Protein AF-A0A164AYX7-F1 (afdb_monomer)

Sequence (80 aa):
MFVISLRNCGATSFMAKNKGVRIVVTIECTECRSVPASEKRSPGVSRYTTEKNRRNTTERLELMKFCPQLNKMTLHKEIK

Nearest PDB structures (foldseek):
  5mmm-assembly1_2  TM=8.628E-01  e=2.657E-04  Spinacia oleracea
  7jil-assembly1_c  TM=9.254E-01  e=6.922E-04  Flavobacterium johnsoniae
  7pkt-assembly1_z  TM=8.471E-01  e=1.225E-02  Chlamydomonas reinhardtii
  6wdk-assembly1_C  TM=8.303E-01  e=3.597E-02  Escherichia coli
  7jsz-assembly1_C  TM=8.533E-01  e=5.469E-02  Escherichia coli K-12

pLDDT: mean 76.34, std 17.44, range [35.38, 93.0]

Solvent-accessible surface area (backbone atoms only — not comparable to full-atom values): 5252 Å² total; per-residue (Å²): 135,80,84,87,72,87,78,80,73,75,85,78,77,79,72,89,65,90,49,91,56,48,44,82,41,42,30,32,40,56,62,53,66,75,54,59,72,87,77,32,81,47,91,70,64,51,72,45,83,44,75,44,44,58,86,83,55,78,68,84,54,73,46,82,42,75,30,83,42,70,77,40,76,40,60,21,40,56,56,132

Secondary structure (DSSP, 8-state):
-------------------SSEEEEEEEESHHHHS-TTTSSSSS--EEEEEEETTT--SPPEEEEEETTTTEEEEEEEE-

Radius of gyration: 16.04 Å; Cα contacts (8 Å, |Δi|>4): 111; chains: 1; bounding box: 30×31×50 Å

Mean predicted aligned error: 11.12 Å

Foldseek 3Di:
DDDDDPPCPDDPCPDDDPPVFKDWWKWWFPVLVVDDPVQWPDPDTDIDIDIDGCVPDVDWDWDFDQTNRNRDTGIITTDD

Structure (mmCIF, N/CA/C/O backbone):
data_AF-A0A164AYX7-F1
#
_entry.id   AF-A0A164AYX7-F1
#
loop_
_atom_site.group_PDB
_atom_site.id
_atom_site.type_symbol
_atom_site.label_atom_id
_atom_site.label_alt_id
_atom_site.label_comp_id
_atom_site.label_asym_id
_atom_site.label_entity_id
_atom_site.label_seq_id
_atom_site.pdbx_PDB_ins_code
_atom_site.Cartn_x
_atom_site.Cartn_y
_atom_site.Cartn_z
_atom_site.occupancy
_atom_site.B_iso_or_equiv
_atom_site.auth_seq_id
_atom_site.auth_comp_id
_atom_site.auth_asym_id
_atom_site.auth_atom_id
_atom_site.pdbx_PDB_model_num
ATOM 1 N N . MET A 1 1 ? -6.377 -23.445 -30.868 1.00 38.66 1 MET A N 1
ATOM 2 C CA . MET A 1 1 ? -6.807 -22.035 -30.781 1.00 38.66 1 MET A CA 1
ATOM 3 C C . MET A 1 1 ? -7.314 -21.808 -29.362 1.00 38.66 1 MET A C 1
ATOM 5 O O . MET A 1 1 ? -8.298 -22.416 -28.980 1.00 38.66 1 MET A O 1
ATOM 9 N N . PHE A 1 2 ? -6.511 -21.078 -28.583 1.00 35.38 2 PHE A N 1
ATOM 10 C CA . PHE A 1 2 ? -6.738 -20.490 -27.254 1.00 35.38 2 PHE A CA 1
ATOM 11 C C . PHE A 1 2 ? -7.455 -21.316 -26.175 1.00 35.38 2 PHE A C 1
ATOM 13 O O . PHE A 1 2 ? -8.669 -21.292 -26.008 1.00 35.38 2 PHE A O 1
ATOM 20 N N . VAL A 1 3 ? -6.614 -21.979 -25.378 1.00 40.53 3 VAL A N 1
ATOM 21 C CA . VAL A 1 3 ? -6.925 -22.527 -24.060 1.00 40.53 3 VAL A CA 1
ATOM 22 C C . VAL A 1 3 ? -7.640 -21.504 -23.177 1.00 40.53 3 VAL A C 1
ATOM 24 O O . VAL A 1 3 ? -7.158 -20.404 -22.909 1.00 40.53 3 VAL A O 1
ATOM 27 N N . ILE A 1 4 ? -8.804 -21.926 -22.707 1.00 49.31 4 ILE A N 1
ATOM 28 C CA . ILE A 1 4 ? -9.586 -21.311 -21.648 1.00 49.31 4 ILE A CA 1
ATOM 29 C C . ILE A 1 4 ? -8.718 -21.308 -20.384 1.00 49.31 4 ILE A C 1
ATOM 31 O O . ILE A 1 4 ? -8.366 -22.361 -19.859 1.00 49.31 4 ILE A O 1
ATOM 35 N N . SER A 1 5 ? -8.368 -20.132 -19.872 1.00 37.28 5 SER A N 1
ATOM 36 C CA . SER A 1 5 ? -7.896 -20.003 -18.493 1.00 37.28 5 SER A CA 1
ATOM 37 C C . SER A 1 5 ? -8.433 -18.708 -17.900 1.00 37.28 5 SER A C 1
ATOM 39 O O . SER A 1 5 ? -7.710 -17.735 -17.693 1.00 37.28 5 SER A O 1
ATOM 41 N N . LEU A 1 6 ? -9.740 -18.697 -17.614 1.00 46.94 6 LEU A N 1
ATOM 42 C CA . LEU A 1 6 ? -10.254 -17.839 -16.553 1.00 46.94 6 LEU A CA 1
ATOM 43 C C . LEU A 1 6 ? -9.618 -18.321 -15.247 1.00 46.94 6 LEU A C 1
ATOM 45 O O . LEU A 1 6 ? -10.112 -19.235 -14.588 1.00 46.94 6 LEU A O 1
ATOM 49 N N . ARG A 1 7 ? -8.500 -17.700 -14.868 1.00 41.66 7 ARG A N 1
ATOM 50 C CA . ARG A 1 7 ? -7.987 -17.759 -13.501 1.00 41.66 7 ARG A CA 1
ATOM 51 C C . ARG A 1 7 ? -8.929 -16.960 -12.603 1.00 41.66 7 ARG A C 1
ATOM 53 O O . ARG A 1 7 ? -8.646 -15.825 -12.236 1.00 41.66 7 ARG A O 1
ATOM 60 N N . ASN A 1 8 ? -10.043 -17.584 -12.233 1.00 48.72 8 ASN A N 1
ATOM 61 C CA . ASN A 1 8 ? -10.741 -17.271 -10.995 1.00 48.72 8 ASN A CA 1
ATOM 62 C C . ASN A 1 8 ? -9.830 -17.706 -9.840 1.00 48.72 8 ASN A C 1
ATOM 64 O O . ASN A 1 8 ? -9.897 -18.841 -9.376 1.00 48.72 8 ASN A O 1
ATOM 68 N N . CYS A 1 9 ? -8.920 -16.827 -9.417 1.00 44.97 9 CYS A N 1
ATOM 69 C CA . CYS A 1 9 ? -8.212 -17.008 -8.156 1.00 44.97 9 CYS A CA 1
ATOM 70 C C . CYS A 1 9 ? -9.049 -16.333 -7.067 1.00 44.97 9 CYS A C 1
ATOM 72 O O . CYS A 1 9 ? -9.315 -15.134 -7.135 1.00 44.97 9 CYS A O 1
ATOM 74 N N . GLY A 1 10 ? -9.551 -17.156 -6.148 1.00 38.97 10 GLY A N 1
ATOM 75 C CA . GLY A 1 10 ? -10.682 -16.856 -5.287 1.00 38.97 10 GLY A CA 1
ATOM 76 C C . GLY A 1 10 ? -10.525 -15.607 -4.428 1.00 38.97 10 GLY A C 1
ATOM 77 O O . GLY A 1 10 ? -9.484 -15.355 -3.822 1.00 38.97 10 GLY A O 1
ATOM 78 N N . ALA A 1 11 ? -11.630 -14.873 -4.325 1.00 47.34 11 ALA A N 1
ATOM 79 C CA . ALA A 1 11 ? -11.880 -13.958 -3.231 1.00 47.34 11 ALA A CA 1
ATOM 80 C C . ALA A 1 11 ? -11.825 -14.755 -1.920 1.00 47.34 11 ALA A C 1
ATOM 82 O O . ALA A 1 11 ? -12.770 -15.456 -1.559 1.00 47.34 11 ALA A O 1
ATOM 83 N N . THR A 1 12 ? -10.701 -14.678 -1.211 1.00 49.34 12 THR A N 1
ATOM 84 C CA . THR A 1 12 ? -10.605 -15.150 0.167 1.00 49.34 12 THR A CA 1
ATOM 85 C C . THR A 1 12 ? -11.407 -14.188 1.035 1.00 49.34 12 THR A C 1
ATOM 87 O O . THR A 1 12 ? -10.919 -13.174 1.529 1.00 49.34 12 THR A O 1
ATOM 90 N N . SER A 1 13 ? -12.692 -14.494 1.191 1.00 46.53 13 SER A N 1
ATOM 91 C CA . SER A 1 13 ? -13.569 -13.899 2.191 1.00 46.53 13 SER A CA 1
ATOM 92 C C . SER A 1 13 ? -13.001 -14.196 3.582 1.00 46.53 13 SER A C 1
ATOM 94 O O . SER A 1 13 ? -13.311 -15.217 4.198 1.00 46.53 13 SER A O 1
ATOM 96 N N . PHE A 1 14 ? -12.123 -13.320 4.073 1.00 49.78 14 PHE A N 1
ATOM 97 C CA . PHE A 1 14 ? -11.617 -13.381 5.438 1.00 49.78 14 PHE A CA 1
ATOM 98 C C . PHE A 1 14 ? -12.736 -12.907 6.370 1.00 49.78 14 PHE A C 1
ATOM 100 O O . PHE A 1 14 ? -12.990 -11.715 6.533 1.00 49.78 14 PHE A O 1
ATOM 107 N N . MET A 1 15 ? 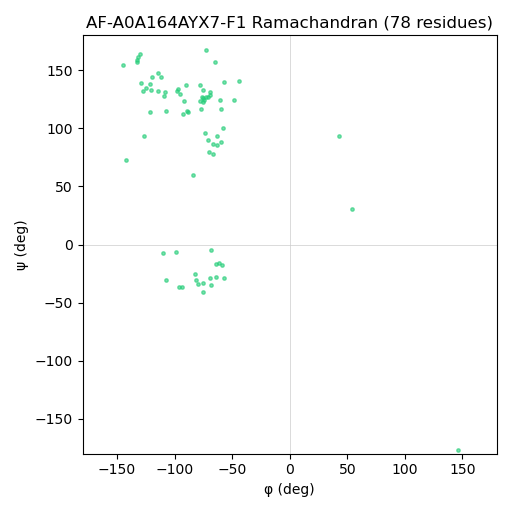-13.459 -13.891 6.896 1.00 58.56 15 MET A N 1
ATOM 108 C CA . MET A 1 15 ? -14.682 -13.769 7.679 1.00 58.56 15 MET A CA 1
ATOM 109 C C . MET A 1 15 ? -14.660 -12.667 8.749 1.00 58.56 15 MET A C 1
ATOM 111 O O . MET A 1 15 ? -13.693 -12.476 9.494 1.00 58.56 15 MET A O 1
ATOM 115 N N . ALA A 1 16 ? -15.816 -12.012 8.854 1.00 56.25 16 ALA A N 1
ATOM 116 C CA . ALA A 1 16 ? -16.188 -11.003 9.830 1.00 56.25 16 ALA A CA 1
ATOM 117 C C . ALA A 1 16 ? -16.208 -11.564 11.265 1.00 56.25 16 ALA A C 1
ATOM 119 O O . ALA A 1 16 ? -17.243 -11.953 11.796 1.00 56.25 16 ALA A O 1
ATOM 120 N N . LYS A 1 17 ? -15.053 -11.569 11.933 1.00 60.16 17 LYS A N 1
ATOM 121 C CA . LYS A 1 17 ? -15.025 -11.418 13.395 1.00 60.16 17 LYS A CA 1
ATOM 122 C C . LYS A 1 17 ? -15.223 -9.933 13.688 1.00 60.16 17 LYS A C 1
ATOM 124 O O . LYS A 1 17 ? -14.635 -9.107 12.994 1.00 60.16 17 LYS A O 1
ATOM 129 N N . ASN A 1 18 ? -16.045 -9.589 14.677 1.00 61.03 18 ASN A N 1
ATOM 130 C CA . ASN A 1 18 ? -16.329 -8.206 15.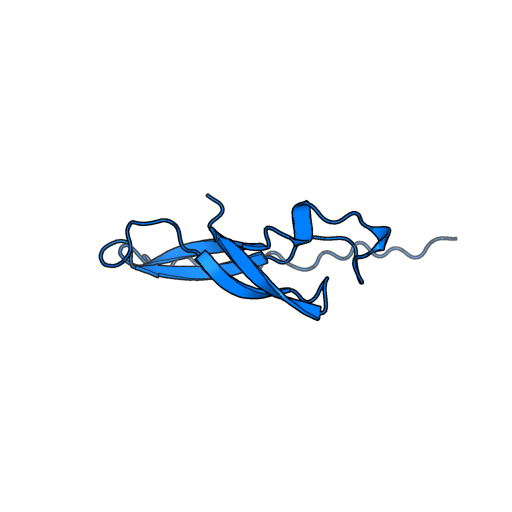064 1.00 61.03 18 ASN A CA 1
ATOM 131 C C . ASN A 1 18 ? -15.060 -7.541 15.641 1.00 61.03 18 ASN A C 1
ATOM 133 O O . ASN A 1 18 ? -14.859 -7.460 16.851 1.00 61.03 18 ASN A O 1
ATOM 137 N N . LYS A 1 19 ? -14.138 -7.128 14.766 1.00 60.97 19 LYS A N 1
ATOM 138 C CA . LYS A 1 19 ? -12.853 -6.511 15.107 1.00 60.97 19 LYS A CA 1
ATOM 139 C C . LYS A 1 19 ? -13.056 -5.008 15.326 1.00 60.97 19 LYS A C 1
ATOM 141 O O . LYS A 1 19 ? -12.458 -4.186 14.648 1.00 60.97 19 LYS A O 1
ATOM 146 N N . GLY A 1 20 ? -13.894 -4.621 16.289 1.00 68.44 20 GLY A N 1
ATOM 147 C CA . GLY A 1 20 ? -14.229 -3.206 16.533 1.00 68.44 20 GLY A CA 1
ATOM 148 C C . GLY A 1 20 ? -13.025 -2.297 16.854 1.00 68.44 20 GLY A C 1
ATOM 149 O O . GLY A 1 20 ? -13.120 -1.075 16.738 1.00 68.44 20 GLY A O 1
ATOM 150 N N . VAL A 1 21 ? -11.884 -2.884 17.241 1.00 80.38 21 VAL A N 1
ATOM 151 C CA . VAL A 1 21 ? -10.628 -2.178 17.565 1.00 80.38 21 VAL A CA 1
ATOM 152 C C . VAL A 1 21 ? -9.542 -2.357 16.490 1.00 80.38 21 VAL A C 1
ATOM 154 O O . VAL A 1 21 ? -8.728 -1.454 16.292 1.00 80.38 21 VAL A O 1
ATOM 157 N N . ARG A 1 22 ? -9.523 -3.494 15.779 1.00 84.25 22 ARG A N 1
ATOM 158 C CA . ARG A 1 22 ? -8.502 -3.825 14.770 1.00 84.25 22 ARG A CA 1
ATOM 159 C C . ARG A 1 22 ? -9.094 -3.723 13.370 1.00 84.25 22 ARG A C 1
ATOM 161 O O . ARG A 1 22 ? -9.965 -4.501 13.004 1.00 84.25 22 ARG A O 1
ATOM 168 N N . ILE A 1 23 ? -8.604 -2.778 12.582 1.00 87.38 23 ILE A N 1
ATOM 169 C CA . ILE A 1 23 ? -9.078 -2.536 11.221 1.00 87.38 23 ILE A CA 1
ATOM 170 C C . ILE A 1 23 ? -8.127 -3.224 10.250 1.00 87.38 23 ILE A C 1
ATOM 172 O O . ILE A 1 23 ? -6.910 -3.081 10.373 1.00 87.38 23 ILE A O 1
ATOM 176 N N . VAL A 1 24 ? -8.683 -3.963 9.289 1.00 88.44 24 VAL A N 1
ATOM 177 C CA . VAL A 1 24 ? -7.912 -4.485 8.158 1.00 88.44 24 VAL A CA 1
ATOM 178 C C . VAL A 1 24 ? -7.659 -3.331 7.200 1.00 88.44 24 VAL A C 1
ATOM 180 O O . VAL A 1 24 ? -8.592 -2.678 6.741 1.00 88.44 24 VAL A O 1
ATOM 183 N N . VAL A 1 25 ? -6.392 -3.078 6.921 1.00 90.69 25 VAL A N 1
ATOM 184 C CA . VAL A 1 25 ? -5.924 -2.009 6.055 1.00 90.69 25 VAL A CA 1
ATOM 185 C C . VAL A 1 25 ? -5.115 -2.615 4.928 1.00 90.69 25 VAL A C 1
ATOM 187 O O . VAL A 1 25 ? -4.289 -3.507 5.142 1.00 90.69 25 VAL A O 1
ATOM 190 N N . THR A 1 26 ? -5.338 -2.097 3.727 1.00 92.69 26 THR A N 1
ATOM 191 C CA . THR A 1 26 ? -4.542 -2.458 2.560 1.00 92.69 26 THR A CA 1
ATOM 192 C C . THR A 1 26 ? -3.438 -1.428 2.376 1.00 92.69 26 THR A C 1
ATOM 194 O O . THR A 1 26 ? -3.688 -0.225 2.368 1.00 92.69 26 THR A O 1
ATOM 197 N N . ILE A 1 27 ? -2.206 -1.898 2.236 1.00 93.00 27 ILE A N 1
ATOM 198 C CA . ILE A 1 27 ? -1.033 -1.066 1.988 1.00 93.00 27 ILE A CA 1
ATOM 199 C C . ILE A 1 27 ? -0.509 -1.402 0.592 1.00 93.00 27 ILE A C 1
ATOM 201 O O . ILE A 1 27 ? -0.370 -2.575 0.237 1.00 93.00 27 ILE A O 1
ATOM 205 N N . GLU A 1 28 ? -0.233 -0.377 -0.204 1.00 91.94 28 GLU A N 1
ATOM 206 C CA . GLU A 1 28 ? 0.198 -0.498 -1.594 1.00 91.94 28 GLU A CA 1
ATOM 207 C C . GLU A 1 28 ? 1.576 0.132 -1.795 1.00 91.94 28 GLU A C 1
ATOM 209 O O . GLU A 1 28 ? 1.915 1.145 -1.184 1.00 91.94 28 GLU A O 1
ATOM 214 N N . CYS A 1 29 ? 2.383 -0.474 -2.663 1.00 90.19 29 CYS A N 1
ATOM 215 C CA . CYS A 1 29 ? 3.678 0.075 -3.046 1.00 90.19 29 CYS A CA 1
ATOM 216 C C . CYS A 1 29 ? 3.525 1.350 -3.891 1.00 90.19 29 CYS A C 1
ATOM 218 O O . CYS A 1 29 ? 2.867 1.329 -4.931 1.00 90.19 29 CYS A O 1
ATOM 220 N N . THR A 1 30 ? 4.203 2.433 -3.509 1.00 88.38 30 THR A N 1
ATOM 221 C CA . THR A 1 30 ? 4.180 3.704 -4.257 1.00 88.38 30 THR A CA 1
ATOM 222 C C . THR A 1 30 ? 5.020 3.650 -5.533 1.00 88.38 30 THR A C 1
ATOM 224 O O . THR A 1 30 ? 4.594 4.120 -6.586 1.00 88.38 30 THR A O 1
ATOM 227 N N . GLU A 1 31 ? 6.192 3.022 -5.466 1.00 84.81 31 GLU A N 1
ATOM 228 C CA . GLU A 1 31 ? 7.133 2.907 -6.589 1.00 84.81 31 GLU A CA 1
ATOM 229 C C . GLU A 1 31 ? 6.587 2.009 -7.702 1.00 84.81 31 GLU A C 1
ATOM 231 O O . GLU A 1 31 ? 6.758 2.271 -8.890 1.00 84.81 31 GLU A O 1
ATOM 236 N N . CYS A 1 32 ? 5.849 0.964 -7.321 1.00 81.50 32 CYS A N 1
ATOM 237 C CA . CYS A 1 32 ? 5.221 0.056 -8.269 1.00 81.50 32 CYS A CA 1
ATOM 238 C C . CYS A 1 32 ? 4.069 0.767 -9.047 1.00 81.50 32 CYS A C 1
ATOM 240 O O . CYS A 1 32 ? 3.565 0.185 -10.001 1.00 81.50 32 CYS A O 1
ATOM 242 N N . ARG A 1 33 ? 3.693 2.028 -8.747 1.00 75.75 33 ARG A N 1
ATOM 243 C CA . ARG A 1 33 ? 2.762 2.846 -9.562 1.00 75.75 33 ARG A CA 1
ATOM 244 C C . ARG A 1 33 ? 3.463 3.804 -10.532 1.00 75.75 33 ARG A C 1
ATOM 246 O O . ARG A 1 33 ? 2.952 4.006 -11.628 1.00 75.75 33 ARG A O 1
ATOM 253 N N . SER A 1 34 ? 4.599 4.383 -10.146 1.00 76.38 34 SER A N 1
ATOM 254 C CA . SER A 1 34 ? 5.322 5.374 -10.959 1.00 76.38 34 SER A CA 1
ATOM 255 C C . SER A 1 34 ? 6.196 4.748 -12.045 1.00 76.38 34 SER A C 1
ATOM 257 O O . SER A 1 34 ? 6.379 5.342 -13.102 1.00 76.38 34 SER A O 1
ATOM 259 N N . VAL A 1 35 ? 6.722 3.548 -11.798 1.00 77.31 35 VAL A N 1
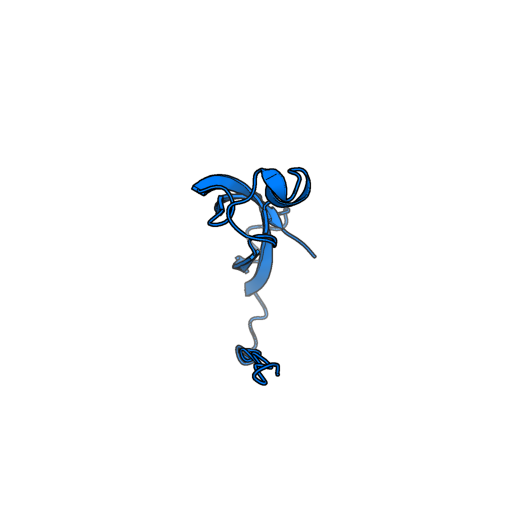ATOM 260 C CA . VAL A 1 35 ? 7.633 2.872 -12.728 1.00 77.31 35 VAL A CA 1
ATOM 261 C C . VAL A 1 35 ? 6.853 2.292 -13.925 1.00 77.31 35 VAL A C 1
ATOM 263 O O . VAL A 1 35 ? 5.825 1.630 -13.711 1.00 77.31 35 VAL A O 1
ATOM 266 N N . PRO A 1 36 ? 7.299 2.499 -15.181 1.00 70.81 36 PRO A N 1
ATOM 267 C CA . PRO A 1 36 ? 6.658 1.921 -16.361 1.00 70.81 36 PRO A CA 1
ATOM 268 C C . PRO A 1 36 ? 6.750 0.388 -16.369 1.00 70.81 36 PRO A C 1
ATOM 270 O O . PRO A 1 36 ? 7.613 -0.219 -15.738 1.00 70.81 36 PRO A O 1
ATOM 273 N N . ALA A 1 37 ? 5.837 -0.268 -17.090 1.00 65.62 37 ALA A N 1
ATOM 274 C CA . ALA A 1 37 ? 5.760 -1.733 -17.147 1.00 65.62 37 ALA A CA 1
ATOM 275 C C . ALA A 1 37 ? 7.021 -2.409 -17.725 1.00 65.62 37 ALA A C 1
ATOM 277 O O . ALA A 1 37 ? 7.202 -3.602 -17.516 1.00 65.62 37 ALA A O 1
ATOM 278 N N . SER A 1 38 ? 7.890 -1.660 -18.407 1.00 65.12 38 SER A N 1
ATOM 279 C CA . SER A 1 38 ? 9.154 -2.138 -18.980 1.00 65.12 38 SER A CA 1
ATOM 280 C C . SER A 1 38 ? 10.215 -2.495 -17.935 1.00 65.12 38 SER A C 1
ATOM 282 O O . SER A 1 38 ? 11.042 -3.361 -18.186 1.00 65.12 38 SER A O 1
ATOM 284 N N . GLU A 1 39 ? 10.196 -1.851 -16.767 1.00 71.19 39 GLU A N 1
ATOM 285 C CA . GLU A 1 39 ? 11.179 -2.079 -15.693 1.00 71.19 39 GLU A CA 1
ATOM 286 C C . GLU A 1 39 ? 10.660 -3.021 -14.600 1.00 71.19 39 GLU A C 1
ATOM 288 O O . GLU A 1 39 ? 11.391 -3.408 -13.686 1.00 71.19 39 GLU A O 1
ATOM 293 N N . LYS A 1 40 ? 9.385 -3.409 -14.675 1.00 78.44 40 LYS A N 1
ATOM 294 C CA . LYS A 1 40 ? 8.779 -4.335 -13.722 1.00 78.44 40 LYS A CA 1
ATOM 295 C C . LYS A 1 40 ? 8.956 -5.761 -14.211 1.00 78.44 40 LYS A C 1
ATOM 297 O O . LYS A 1 40 ? 8.690 -6.077 -15.365 1.00 78.44 40 LYS A O 1
ATOM 302 N N . ARG A 1 41 ? 9.305 -6.663 -13.293 1.00 79.38 41 ARG A N 1
ATOM 303 C CA . ARG A 1 41 ? 9.383 -8.100 -13.593 1.00 79.38 41 ARG A CA 1
ATOM 304 C C . ARG A 1 41 ? 8.023 -8.686 -13.974 1.00 79.38 41 ARG A C 1
ATOM 306 O O . ARG A 1 41 ? 7.951 -9.700 -14.664 1.00 79.38 41 ARG A O 1
ATOM 313 N N . SER A 1 42 ? 6.936 -8.102 -13.482 1.00 78.88 42 SER A N 1
ATOM 314 C CA . SER A 1 42 ? 5.581 -8.532 -13.807 1.00 78.88 42 SER A CA 1
ATOM 315 C C . SER A 1 42 ? 4.633 -7.327 -13.874 1.00 78.88 42 SER A C 1
ATOM 317 O O . SER A 1 42 ? 4.908 -6.275 -13.290 1.00 78.88 42 SER A O 1
ATOM 319 N N . PRO A 1 43 ? 3.532 -7.432 -14.632 1.00 79.75 43 PRO A N 1
ATOM 320 C CA . PRO A 1 43 ? 2.520 -6.390 -14.654 1.00 79.75 43 PRO A CA 1
ATOM 321 C C . PRO A 1 43 ? 1.708 -6.433 -13.354 1.00 79.75 43 PRO A C 1
ATOM 323 O O . PRO A 1 43 ? 1.131 -7.462 -13.003 1.00 79.75 43 PRO A O 1
ATOM 326 N N . GLY A 1 44 ? 1.643 -5.308 -12.642 1.00 83.19 44 GLY A N 1
ATOM 327 C CA . GLY A 1 44 ? 0.792 -5.156 -11.462 1.00 83.19 44 GLY A CA 1
ATOM 328 C C . GLY A 1 44 ? 1.385 -4.263 -10.378 1.00 83.19 44 GLY A C 1
ATOM 329 O O . GLY A 1 44 ? 2.460 -3.679 -10.531 1.00 83.19 44 GLY A O 1
ATOM 330 N N . VAL A 1 45 ? 0.660 -4.167 -9.263 1.00 85.88 45 VAL A N 1
ATO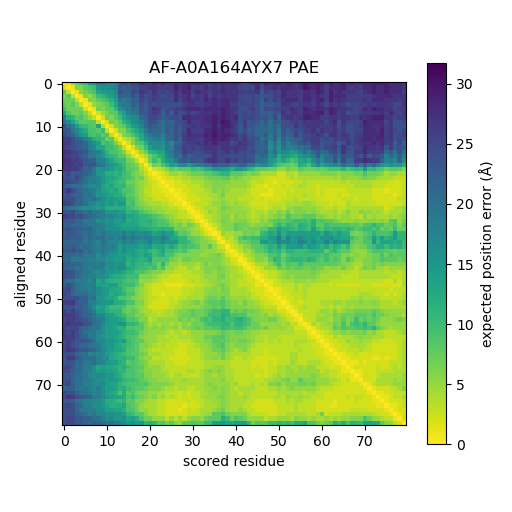M 331 C CA . VAL A 1 45 ? 1.075 -3.430 -8.065 1.00 85.88 45 VAL A CA 1
ATOM 332 C C . VAL A 1 45 ? 1.039 -4.372 -6.865 1.00 85.88 45 VAL A C 1
ATOM 334 O O . VAL A 1 45 ? 0.086 -5.132 -6.698 1.00 85.88 45 VAL A O 1
ATOM 337 N N . SER A 1 46 ? 2.085 -4.340 -6.035 1.00 88.06 46 SER A N 1
ATOM 338 C CA . SER A 1 46 ? 2.127 -5.129 -4.801 1.00 88.06 46 SER A CA 1
ATOM 339 C C . SER A 1 46 ? 1.186 -4.541 -3.753 1.00 88.06 46 SER A C 1
ATOM 341 O O . SER A 1 46 ? 1.284 -3.352 -3.430 1.00 88.06 46 SER A O 1
ATOM 343 N N . ARG A 1 47 ? 0.298 -5.386 -3.222 1.00 90.56 47 ARG A N 1
ATOM 344 C CA . ARG A 1 47 ? -0.686 -5.040 -2.193 1.00 90.56 47 ARG A CA 1
ATOM 345 C C . ARG A 1 47 ? -0.586 -6.010 -1.028 1.00 90.56 47 ARG A C 1
ATOM 347 O O . ARG A 1 47 ? -0.588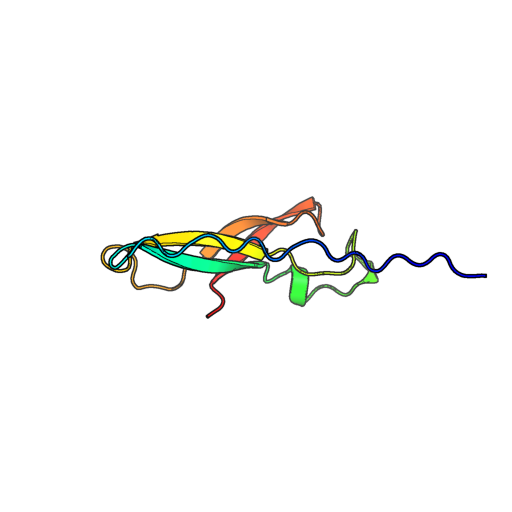 -7.222 -1.229 1.00 90.56 47 ARG A O 1
ATOM 354 N N . TYR A 1 48 ? -0.553 -5.463 0.181 1.00 90.81 48 TYR A N 1
ATOM 355 C CA . TYR A 1 48 ? -0.523 -6.221 1.425 1.00 90.81 48 TYR A CA 1
ATOM 356 C C . TYR A 1 48 ? -1.727 -5.875 2.287 1.00 90.81 48 TYR A C 1
ATOM 358 O O . TYR A 1 48 ? -2.016 -4.704 2.517 1.00 90.81 48 TYR A O 1
ATOM 366 N N . THR A 1 49 ? -2.399 -6.893 2.812 1.00 91.19 49 THR A N 1
ATOM 367 C CA . THR A 1 49 ? -3.430 -6.731 3.839 1.00 91.19 49 THR A CA 1
ATOM 368 C C . THR A 1 49 ? -2.791 -6.862 5.212 1.00 91.19 49 THR A C 1
ATOM 370 O O . THR A 1 49 ? -2.157 -7.873 5.516 1.00 91.19 49 THR A O 1
ATOM 373 N N . THR A 1 50 ? -2.957 -5.848 6.048 1.00 89.69 50 THR A N 1
ATOM 374 C CA . THR A 1 50 ? -2.443 -5.820 7.421 1.00 89.69 50 THR A CA 1
ATOM 375 C C . THR A 1 50 ? -3.551 -5.413 8.377 1.00 89.69 50 THR A C 1
ATOM 377 O O . THR A 1 50 ? -4.585 -4.906 7.956 1.00 89.69 50 THR A O 1
ATOM 380 N N . GLU A 1 51 ? -3.367 -5.648 9.670 1.00 88.06 51 GLU A N 1
ATOM 381 C CA . GLU A 1 51 ? -4.300 -5.181 10.692 1.00 88.06 51 GLU A CA 1
ATOM 382 C C . GLU A 1 51 ? -3.649 -4.053 11.481 1.00 88.06 51 GLU A C 1
ATOM 384 O O . GLU A 1 51 ? -2.551 -4.226 12.010 1.00 88.06 51 GLU A O 1
ATOM 389 N N . LYS A 1 52 ? -4.3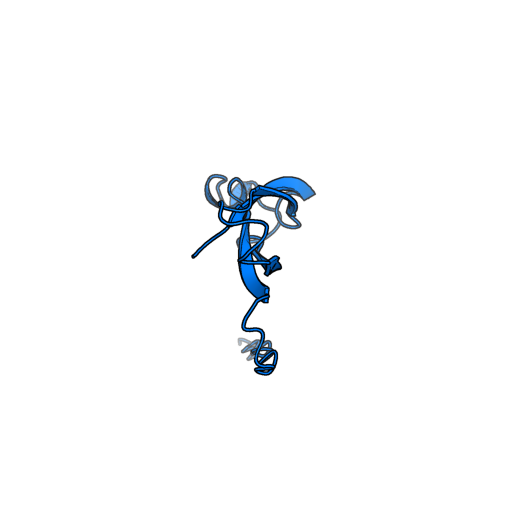32 -2.913 11.598 1.00 87.12 52 LYS A N 1
ATOM 390 C CA . LYS A 1 52 ? -3.905 -1.814 12.466 1.00 87.12 52 LYS A CA 1
ATOM 391 C C . LYS A 1 52 ? -4.884 -1.603 13.605 1.00 87.12 52 LYS A C 1
ATOM 393 O O . LYS A 1 52 ? -6.089 -1.817 13.465 1.00 87.12 52 LYS A O 1
ATOM 398 N N . ASN A 1 53 ? -4.369 -1.179 14.752 1.00 89.25 53 ASN A N 1
ATOM 399 C CA . ASN A 1 53 ? -5.203 -0.839 15.895 1.00 89.25 53 ASN A CA 1
ATOM 400 C C . ASN A 1 53 ? -5.618 0.632 15.803 1.00 89.25 53 ASN A C 1
ATOM 402 O O . ASN A 1 53 ? -4.780 1.514 15.979 1.00 89.25 53 ASN A O 1
ATOM 406 N N . ARG A 1 54 ? -6.918 0.891 15.611 1.00 84.00 54 ARG A N 1
ATOM 407 C CA . ARG A 1 54 ? -7.457 2.254 15.464 1.00 84.00 54 ARG A CA 1
ATOM 408 C C . ARG A 1 54 ? -7.138 3.160 16.660 1.00 84.00 54 ARG A C 1
ATOM 410 O O . ARG A 1 54 ? -7.073 4.369 16.486 1.00 84.00 54 ARG A O 1
ATOM 417 N N . ARG A 1 55 ? -6.990 2.599 17.866 1.00 86.06 55 ARG A N 1
ATOM 418 C CA . ARG A 1 55 ? -6.758 3.377 19.096 1.00 86.06 55 ARG A CA 1
ATOM 419 C C . ARG A 1 55 ? -5.307 3.824 19.256 1.00 86.06 55 ARG A C 1
ATOM 421 O O . ARG A 1 55 ? -5.076 4.896 19.793 1.00 86.06 55 ARG A O 1
ATOM 428 N N . ASN A 1 56 ? -4.359 3.004 18.806 1.00 86.50 56 ASN A N 1
ATOM 429 C CA . ASN A 1 56 ? -2.933 3.258 19.021 1.00 86.50 56 ASN A CA 1
ATOM 430 C C . ASN A 1 56 ? -2.307 4.005 17.839 1.00 86.50 56 ASN A C 1
ATOM 432 O O . ASN A 1 56 ? -1.428 4.831 18.042 1.00 86.50 56 ASN A O 1
ATOM 436 N N . THR A 1 57 ? -2.740 3.701 16.611 1.00 84.25 57 THR A N 1
ATOM 437 C CA . THR A 1 57 ? -2.202 4.296 15.383 1.00 84.25 57 THR A CA 1
ATOM 438 C C . THR A 1 57 ? -3.335 4.878 14.541 1.00 84.25 57 THR A C 1
ATOM 440 O O . THR A 1 57 ? -3.991 4.190 13.754 1.00 84.25 57 THR A O 1
ATOM 443 N N . THR A 1 58 ? -3.593 6.171 14.743 1.00 83.75 58 THR A N 1
ATOM 444 C CA . THR A 1 58 ? -4.598 6.950 13.997 1.00 83.75 58 THR A CA 1
ATOM 445 C C . THR A 1 58 ? -4.070 7.449 12.652 1.00 83.75 58 THR A C 1
ATOM 447 O O . THR A 1 58 ? -4.853 7.664 11.726 1.00 83.75 58 THR A O 1
ATOM 450 N N . GLU A 1 59 ? -2.751 7.598 12.530 1.00 89.75 59 GLU A N 1
ATOM 451 C CA . GLU A 1 59 ? -2.078 8.090 11.330 1.00 89.75 59 GLU A CA 1
ATOM 452 C C . GLU A 1 59 ? -2.069 7.061 10.185 1.00 89.75 59 GLU A C 1
ATOM 454 O O . GLU A 1 59 ? -2.418 5.880 10.341 1.00 89.75 59 GLU A O 1
ATOM 459 N N . ARG A 1 60 ? -1.710 7.535 8.986 1.00 89.06 60 ARG A N 1
ATOM 460 C CA . ARG A 1 60 ? -1.552 6.688 7.799 1.00 89.06 60 ARG A CA 1
ATOM 461 C C . ARG A 1 60 ? -0.327 5.802 7.973 1.00 89.06 60 ARG A C 1
ATOM 463 O O . ARG A 1 60 ? 0.744 6.294 8.310 1.00 89.06 60 ARG A O 1
ATOM 470 N N . LEU A 1 61 ? -0.481 4.504 7.720 1.00 89.75 61 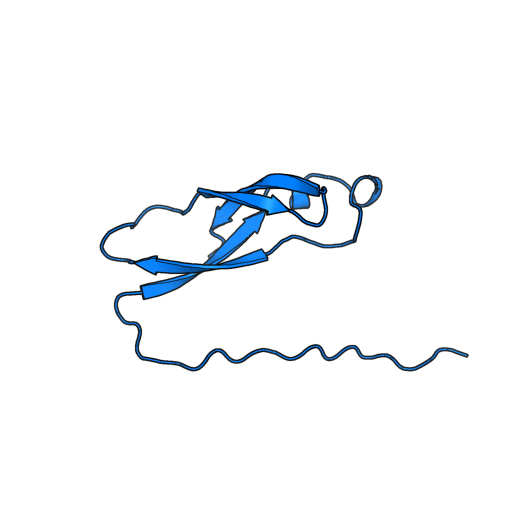LEU A N 1
ATOM 471 C CA . LEU A 1 61 ? 0.649 3.585 7.802 1.00 89.75 61 LEU A CA 1
ATOM 472 C C . LEU A 1 61 ? 1.560 3.711 6.581 1.00 89.75 61 LEU A C 1
ATOM 474 O O . LEU A 1 61 ? 1.118 3.558 5.438 1.00 89.75 61 LEU A O 1
ATOM 478 N N . GLU A 1 62 ? 2.844 3.911 6.859 1.00 91.00 62 GLU A N 1
ATOM 479 C CA . GLU A 1 62 ? 3.934 3.816 5.897 1.00 91.00 62 GLU A CA 1
ATOM 480 C C . GLU A 1 62 ? 4.912 2.751 6.395 1.00 91.00 62 GLU A C 1
ATOM 482 O O . GLU A 1 62 ? 5.502 2.880 7.465 1.00 91.00 62 GLU A O 1
ATOM 487 N N . LEU A 1 63 ? 5.037 1.648 5.656 1.00 92.06 63 LEU A N 1
ATOM 488 C CA . LEU A 1 63 ? 5.891 0.526 6.041 1.00 92.06 63 LEU A CA 1
ATOM 489 C C . LEU A 1 63 ? 6.808 0.143 4.888 1.00 92.06 63 LEU A C 1
ATOM 491 O O . LEU A 1 63 ? 6.383 0.057 3.735 1.00 92.06 63 LEU A O 1
ATOM 495 N N . MET A 1 64 ? 8.064 -0.159 5.212 1.00 92.38 64 MET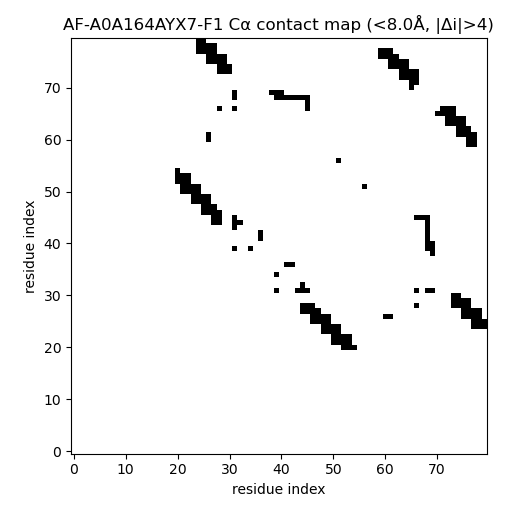 A N 1
ATOM 496 C CA . MET A 1 64 ? 8.983 -0.767 4.258 1.00 92.38 64 MET A CA 1
ATOM 497 C C . MET A 1 64 ? 8.644 -2.249 4.124 1.00 92.38 64 MET A C 1
ATOM 499 O O . MET A 1 64 ? 8.712 -3.017 5.088 1.00 92.38 64 MET A O 1
ATOM 503 N N . LYS A 1 65 ? 8.230 -2.644 2.922 1.00 92.19 65 LYS A N 1
ATOM 504 C CA . LYS A 1 65 ? 7.932 -4.034 2.566 1.00 92.19 65 LYS A CA 1
ATOM 505 C C . LYS A 1 65 ? 8.604 -4.364 1.242 1.00 92.19 65 LYS A C 1
ATOM 507 O O . LYS A 1 65 ? 8.938 -3.488 0.450 1.00 92.19 65 LYS A O 1
ATOM 512 N N . PHE A 1 66 ? 8.829 -5.645 1.010 1.00 91.12 66 PHE A N 1
ATOM 513 C CA . PHE A 1 66 ? 9.389 -6.127 -0.245 1.00 91.12 66 PHE A CA 1
ATOM 514 C C . PHE A 1 66 ? 8.349 -5.998 -1.375 1.00 91.12 66 PHE A C 1
ATOM 516 O O . PHE A 1 66 ? 7.248 -6.498 -1.207 1.00 91.12 66 PHE A O 1
ATOM 523 N N . CYS A 1 67 ? 8.650 -5.354 -2.515 1.00 88.94 67 CYS A N 1
ATOM 524 C CA . CYS A 1 67 ? 7.790 -5.427 -3.716 1.00 88.94 67 CYS A CA 1
ATOM 525 C C . CYS A 1 67 ? 8.315 -6.582 -4.601 1.00 88.94 67 CYS A C 1
ATOM 527 O O . CYS A 1 67 ? 9.389 -6.437 -5.191 1.00 88.94 67 CYS A O 1
ATOM 529 N N . PRO A 1 68 ? 7.574 -7.696 -4.785 1.00 86.31 68 PRO A N 1
ATOM 530 C CA . PRO A 1 68 ? 7.989 -8.801 -5.663 1.00 86.31 68 PRO A CA 1
ATOM 531 C C . PRO A 1 68 ? 8.084 -8.396 -7.143 1.00 86.31 68 PRO A C 1
ATOM 533 O O . PRO A 1 68 ? 8.707 -9.084 -7.942 1.00 86.31 68 PRO A O 1
ATOM 536 N N . GLN A 1 69 ? 7.480 -7.264 -7.516 1.00 85.31 69 GLN A N 1
ATOM 537 C CA . GLN A 1 69 ? 7.504 -6.736 -8.883 1.00 85.31 69 GLN A CA 1
ATOM 538 C C . GLN A 1 69 ? 8.852 -6.094 -9.240 1.00 85.31 69 GLN A C 1
ATOM 540 O O . GLN A 1 69 ? 9.277 -6.160 -10.391 1.00 85.31 69 GLN A O 1
ATOM 545 N N . LEU A 1 70 ? 9.515 -5.477 -8.255 1.00 82.81 70 LEU A N 1
ATOM 546 C CA . LEU A 1 70 ? 10.781 -4.757 -8.429 1.00 82.81 70 LEU A CA 1
ATOM 547 C C . LEU A 1 70 ? 11.969 -5.488 -7.773 1.00 82.81 70 LEU A C 1
ATOM 549 O O . LEU A 1 70 ? 13.104 -5.063 -7.943 1.00 82.81 70 LEU A O 1
ATOM 553 N N . ASN A 1 71 ? 11.723 -6.571 -7.023 1.00 86.38 71 ASN A N 1
ATOM 554 C CA . ASN A 1 71 ? 12.719 -7.315 -6.234 1.00 86.38 71 ASN A CA 1
ATOM 555 C C . ASN A 1 71 ? 13.529 -6.447 -5.255 1.00 86.38 71 ASN A C 1
ATOM 557 O O . ASN A 1 71 ? 14.674 -6.757 -4.939 1.00 86.38 71 ASN A O 1
ATOM 561 N N . LYS A 1 72 ? 12.928 -5.369 -4.748 1.00 88.06 72 LYS A N 1
ATOM 562 C CA . LYS A 1 72 ? 13.533 -4.465 -3.763 1.00 88.06 72 LYS A CA 1
ATOM 563 C C . LYS A 1 72 ? 12.570 -4.178 -2.620 1.00 88.06 72 LYS A C 1
ATOM 565 O O . LYS A 1 72 ? 11.353 -4.336 -2.758 1.00 88.06 72 LYS A O 1
ATOM 570 N N . MET A 1 73 ? 13.122 -3.760 -1.483 1.00 89.94 73 MET A N 1
ATOM 571 C CA . MET A 1 73 ? 12.326 -3.163 -0.416 1.00 89.94 73 MET A CA 1
ATOM 572 C C . MET A 1 73 ? 11.945 -1.745 -0.811 1.00 89.94 73 MET A C 1
ATOM 574 O O . MET A 1 73 ? 12.803 -0.941 -1.160 1.00 89.94 73 MET A O 1
ATOM 578 N N . T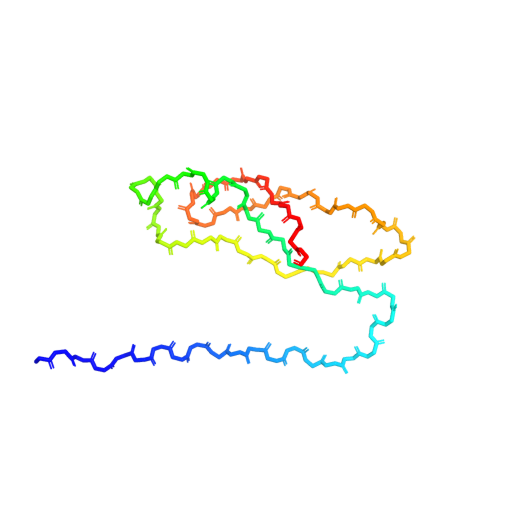HR A 1 74 ? 10.651 -1.467 -0.762 1.00 90.81 74 THR A N 1
ATOM 579 C CA . THR A 1 74 ? 10.075 -0.189 -1.162 1.00 90.81 74 THR A CA 1
ATOM 580 C C . THR A 1 74 ? 9.121 0.304 -0.090 1.00 90.81 74 THR A C 1
ATOM 582 O O . THR A 1 74 ? 8.629 -0.454 0.761 1.00 90.81 74 THR A O 1
ATOM 585 N N . LEU A 1 75 ? 8.829 1.596 -0.143 1.00 92.25 75 LEU A N 1
ATOM 586 C CA . LEU A 1 75 ? 7.874 2.206 0.765 1.00 92.25 75 LEU A CA 1
ATOM 587 C C . LEU A 1 75 ? 6.446 1.877 0.310 1.00 92.25 75 LEU A C 1
ATOM 589 O O . LEU A 1 75 ? 6.053 2.131 -0.831 1.00 92.25 75 LEU A O 1
ATOM 593 N N . HIS A 1 76 ? 5.672 1.273 1.208 1.00 92.12 76 HIS A N 1
ATOM 594 C CA . HIS A 1 76 ? 4.265 0.969 0.987 1.00 92.12 76 HIS A CA 1
ATOM 595 C C . HIS A 1 76 ? 3.406 1.904 1.839 1.00 92.12 76 HIS A C 1
ATOM 597 O O . HIS A 1 76 ? 3.651 2.041 3.038 1.00 92.12 76 HIS A O 1
ATOM 603 N N . LYS A 1 77 ? 2.399 2.530 1.222 1.00 92.12 77 LYS A N 1
ATOM 604 C CA . LYS A 1 77 ? 1.471 3.463 1.873 1.00 92.12 77 LYS A CA 1
ATOM 605 C C . LYS A 1 77 ? 0.064 2.889 1.949 1.00 92.12 77 LYS A C 1
ATOM 607 O O . LYS A 1 77 ? -0.393 2.195 1.043 1.00 92.12 77 LYS A O 1
ATOM 612 N N . GLU A 1 78 ? -0.622 3.184 3.044 1.00 90.75 78 GLU A N 1
ATOM 613 C CA . GLU A 1 78 ? -2.018 2.813 3.250 1.00 90.75 78 GLU A CA 1
ATOM 614 C C . GLU A 1 78 ? -2.942 3.425 2.189 1.00 90.75 78 GLU A C 1
ATOM 616 O O . GLU A 1 78 ? -3.029 4.649 2.040 1.00 90.75 78 GLU A O 1
ATOM 621 N N . ILE A 1 79 ? -3.693 2.553 1.517 1.00 84.69 79 ILE A N 1
ATOM 622 C CA . ILE A 1 79 ? -4.807 2.920 0.647 1.00 84.69 79 ILE A CA 1
ATOM 623 C C . ILE A 1 79 ? -6.104 2.772 1.442 1.00 84.69 79 ILE A C 1
ATOM 625 O O . ILE A 1 79 ? -6.302 1.782 2.148 1.00 84.69 79 ILE A O 1
ATOM 629 N N . LYS A 1 80 ? -6.959 3.793 1.339 1.00 67.94 80 LYS A N 1
ATOM 630 C CA . LYS A 1 80 ? -8.295 3.826 1.937 1.00 67.94 80 LYS A CA 1
ATOM 631 C C . LYS A 1 80 ? -9.330 3.393 0.913 1.00 67.94 80 LYS A C 1
ATOM 633 O O . LYS A 1 80 ? -9.197 3.855 -0.241 1.00 67.94 80 LYS A O 1
#